Protein AF-A0A918TG78-F1 (afdb_monomer_lite)

Radius of gyration: 20.15 Å; chains: 1; bounding box: 35×28×58 Å

Structure (mmCIF, N/CA/C/O backbone):
data_AF-A0A918TG78-F1
#
_entry.id   AF-A0A918TG78-F1
#
loop_
_atom_site.group_PDB
_atom_site.id
_atom_site.type_symbol
_atom_site.label_atom_id
_atom_site.label_alt_id
_atom_site.label_comp_id
_atom_site.label_asym_id
_atom_site.label_entity_id
_atom_site.label_seq_id
_atom_site.pdbx_PDB_ins_code
_atom_site.Cartn_x
_atom_site.Cartn_y
_atom_site.Cartn_z
_atom_site.occupancy
_atom_site.B_iso_or_equiv
_atom_site.auth_seq_id
_atom_site.auth_comp_id
_atom_site.auth_asym_id
_atom_site.auth_atom_id
_atom_site.pdbx_PDB_model_num
ATOM 1 N N . MET A 1 1 ? 1.807 9.701 -38.993 1.00 42.66 1 MET A N 1
ATOM 2 C CA . MET A 1 1 ? 2.645 9.016 -37.991 1.00 42.66 1 MET A CA 1
ATOM 3 C C . MET A 1 1 ? 3.738 8.339 -38.783 1.00 42.66 1 MET A C 1
ATOM 5 O O . MET A 1 1 ? 3.465 7.315 -39.391 1.00 42.66 1 MET A O 1
ATOM 9 N N . ASP A 1 2 ? 4.890 8.995 -38.915 1.00 40.53 2 ASP A N 1
ATOM 10 C CA . ASP A 1 2 ? 6.003 8.460 -39.701 1.00 40.53 2 ASP A CA 1
ATOM 11 C C . ASP A 1 2 ? 6.717 7.370 -38.906 1.00 40.53 2 ASP A C 1
ATOM 13 O O . ASP A 1 2 ? 7.103 7.567 -37.753 1.00 40.53 2 ASP A O 1
ATOM 17 N N . SER A 1 3 ? 6.839 6.197 -39.518 1.00 55.62 3 SER A N 1
ATOM 18 C CA . SER A 1 3 ? 7.533 5.043 -38.963 1.00 55.62 3 SER A CA 1
ATOM 19 C C . SER A 1 3 ? 9.043 5.239 -39.102 1.00 55.62 3 SER A C 1
ATOM 21 O O . SER A 1 3 ? 9.630 4.846 -40.112 1.00 55.62 3 SER A O 1
ATOM 23 N N . ALA A 1 4 ? 9.676 5.840 -38.094 1.00 51.41 4 ALA A N 1
ATOM 24 C CA . ALA A 1 4 ? 11.118 5.714 -37.908 1.00 51.41 4 ALA A CA 1
ATOM 25 C C . ALA A 1 4 ? 11.444 4.226 -37.676 1.00 51.41 4 ALA A C 1
ATOM 27 O O . ALA A 1 4 ? 10.748 3.542 -36.924 1.00 51.41 4 ALA A O 1
ATOM 28 N N . GLY A 1 5 ? 12.428 3.696 -38.405 1.00 56.31 5 GLY A N 1
ATOM 29 C CA . GLY A 1 5 ? 12.678 2.260 -38.532 1.00 56.31 5 GLY A CA 1
ATOM 30 C C . GLY A 1 5 ? 12.754 1.525 -37.191 1.00 56.31 5 GLY A C 1
ATOM 31 O O . GLY A 1 5 ? 13.659 1.776 -36.414 1.00 56.31 5 GLY A O 1
ATOM 32 N N . ALA A 1 6 ? 11.799 0.618 -36.954 1.00 73.25 6 ALA A N 1
ATOM 33 C CA . ALA A 1 6 ? 11.772 -0.442 -35.934 1.00 73.25 6 ALA A CA 1
ATOM 34 C C . ALA A 1 6 ? 12.441 -0.152 -34.563 1.00 73.25 6 ALA A C 1
ATOM 36 O O . ALA A 1 6 ? 13.021 -1.060 -33.970 1.00 73.25 6 ALA A O 1
ATOM 37 N N . GLY A 1 7 ? 12.363 1.080 -34.051 1.00 82.69 7 GLY A N 1
ATOM 38 C CA . GLY A 1 7 ? 12.999 1.507 -32.801 1.00 82.69 7 GLY A CA 1
ATOM 39 C C . GLY A 1 7 ? 12.110 2.433 -31.968 1.00 82.69 7 GLY A C 1
ATOM 40 O O . GLY A 1 7 ? 11.016 2.816 -32.381 1.00 82.69 7 GLY A O 1
ATOM 41 N N . PHE A 1 8 ? 12.575 2.780 -30.772 1.00 90.06 8 PHE A N 1
ATOM 42 C CA . PHE A 1 8 ? 11.913 3.664 -29.815 1.00 90.06 8 PHE A CA 1
ATOM 43 C C . PHE A 1 8 ? 12.701 4.965 -29.668 1.00 90.06 8 PHE A C 1
ATOM 45 O O . PHE A 1 8 ? 13.927 4.938 -29.597 1.00 90.06 8 PHE A O 1
ATOM 52 N N . VAL A 1 9 ? 11.992 6.087 -29.539 1.00 93.62 9 VAL A N 1
ATOM 53 C CA . VAL A 1 9 ? 12.564 7.360 -29.084 1.00 93.62 9 VAL A CA 1
ATOM 54 C C . VAL A 1 9 ? 12.112 7.584 -27.644 1.00 93.62 9 VAL A C 1
ATOM 56 O O . VAL A 1 9 ? 10.910 7.643 -27.374 1.00 93.62 9 VAL A O 1
ATOM 59 N N . LEU A 1 10 ? 13.056 7.677 -26.710 1.00 92.69 10 LEU A N 1
ATOM 60 C CA . LEU A 1 10 ? 12.793 8.024 -25.317 1.00 92.69 10 LEU A CA 1
ATOM 61 C C . LEU A 1 10 ? 12.994 9.519 -25.140 1.00 92.69 10 LEU A C 1
ATOM 63 O O . LEU A 1 10 ? 14.046 10.034 -25.500 1.00 92.69 10 LEU A O 1
ATOM 67 N N . ARG A 1 11 ? 12.020 10.188 -24.527 1.00 94.56 11 ARG A N 1
ATOM 68 C CA . ARG A 1 11 ? 12.140 11.588 -24.128 1.00 94.56 11 ARG A CA 1
ATOM 69 C C . ARG A 1 11 ? 12.137 11.686 -22.612 1.00 94.56 11 ARG A C 1
ATOM 71 O O . ARG A 1 11 ? 11.175 11.251 -21.976 1.00 94.56 11 ARG A 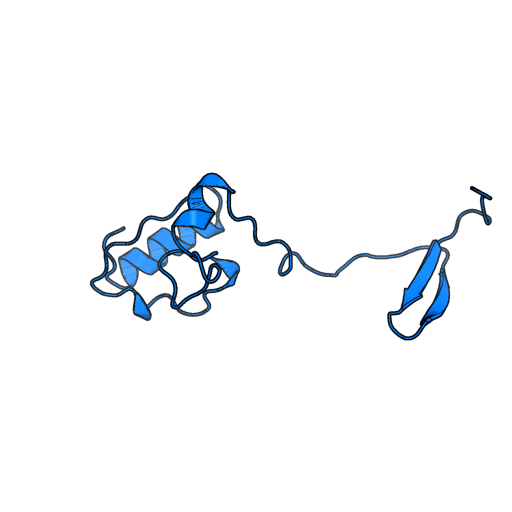O 1
ATOM 78 N N . LEU A 1 12 ? 13.204 12.244 -22.053 1.00 92.88 12 LEU 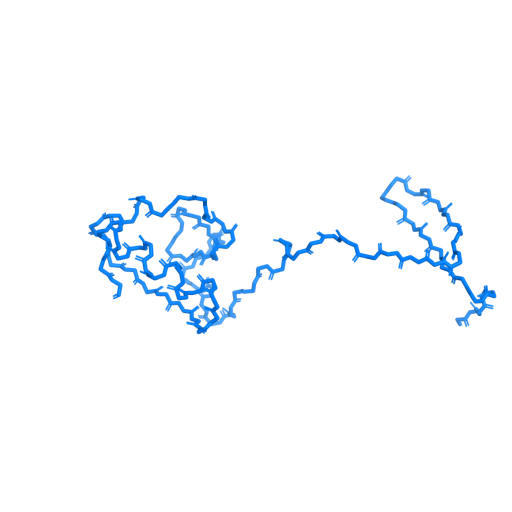A N 1
ATOM 79 C CA . LEU A 1 12 ? 13.310 12.499 -20.620 1.00 92.88 12 LEU A CA 1
ATOM 80 C C . LEU A 1 12 ? 12.623 13.817 -20.255 1.00 92.88 12 LEU A C 1
ATOM 82 O O . LEU A 1 12 ? 12.399 14.680 -21.104 1.00 92.88 12 LEU A O 1
ATOM 86 N N . GLU A 1 13 ? 12.297 13.987 -18.973 1.00 93.00 13 GLU A N 1
ATOM 87 C CA . GLU A 1 13 ? 11.691 15.222 -18.455 1.00 93.00 13 GLU A CA 1
ATOM 88 C C . GLU A 1 13 ? 12.560 16.461 -18.742 1.00 93.00 13 GLU A C 1
ATOM 90 O O . GLU A 1 13 ? 12.026 17.526 -19.038 1.00 93.00 13 GLU A O 1
ATOM 95 N N . GLY A 1 14 ? 13.889 16.300 -18.751 1.00 93.25 14 GLY A N 1
ATOM 96 C CA . GLY A 1 14 ? 14.854 17.349 -19.100 1.00 93.25 14 GLY A CA 1
ATOM 97 C C . GLY A 1 14 ? 14.855 17.769 -20.577 1.00 93.25 14 GLY A C 1
ATOM 98 O O . GLY A 1 14 ? 15.575 18.695 -20.942 1.00 93.25 14 GLY A O 1
ATOM 99 N N . GLY A 1 15 ? 14.054 17.118 -21.427 1.00 93.06 15 GLY A N 1
ATOM 100 C CA . GLY A 1 15 ? 13.963 17.396 -22.862 1.00 93.06 15 GLY A CA 1
ATOM 101 C C . GLY A 1 15 ? 14.976 16.637 -23.724 1.00 93.06 15 GLY A C 1
ATOM 102 O O . GLY A 1 15 ? 14.949 16.784 -24.942 1.00 93.06 15 GLY A O 1
ATOM 103 N N . GLU A 1 16 ? 15.844 15.821 -23.123 1.00 95.56 16 GLU A N 1
ATOM 104 C CA . GLU A 1 16 ? 16.785 14.958 -23.843 1.00 95.56 16 GLU A CA 1
ATOM 105 C C . GLU A 1 16 ? 16.045 13.835 -24.581 1.00 95.56 16 GLU A C 1
ATOM 107 O O 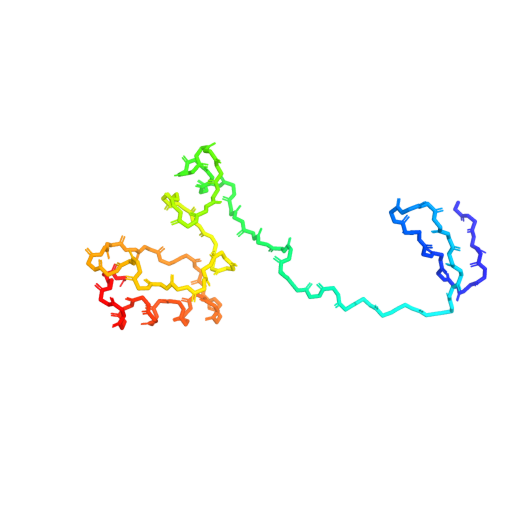. GLU A 1 16 ? 15.103 13.242 -24.042 1.00 95.56 16 GLU A O 1
ATOM 112 N N . GLU A 1 17 ? 16.506 13.516 -25.792 1.00 95.62 17 GLU A N 1
ATOM 113 C CA . GLU A 1 17 ? 15.962 12.440 -26.619 1.00 95.62 17 GLU A CA 1
ATOM 114 C C . GLU A 1 17 ? 17.030 11.385 -26.928 1.00 95.62 17 GLU A C 1
ATOM 116 O O . GLU A 1 17 ? 18.173 11.711 -27.252 1.00 95.62 17 GLU A O 1
ATOM 121 N N . PHE A 1 18 ? 16.645 10.111 -26.831 1.00 92.00 18 PHE A N 1
ATOM 122 C CA . PHE A 1 18 ? 17.506 8.960 -27.104 1.00 92.00 18 PHE A CA 1
ATOM 123 C C . PHE A 1 18 ? 16.802 7.987 -28.044 1.00 92.00 18 PHE A C 1
ATOM 125 O O . PHE A 1 18 ? 15.642 7.646 -27.822 1.00 92.00 18 PHE A O 1
ATOM 132 N N . GLU A 1 19 ? 17.516 7.475 -29.043 1.00 93.94 19 GLU A N 1
ATOM 133 C CA . GLU A 1 19 ? 17.044 6.363 -29.869 1.00 93.94 19 GLU A CA 1
ATOM 134 C C . GLU A 1 19 ? 17.495 5.023 -29.277 1.00 93.94 19 GLU A C 1
ATOM 136 O O . GLU A 1 19 ? 18.645 4.863 -28.861 1.00 93.94 19 GLU A O 1
ATOM 141 N N . ALA A 1 20 ? 16.599 4.037 -29.250 1.00 91.69 20 ALA A N 1
ATOM 142 C CA . ALA A 1 20 ? 16.887 2.693 -28.763 1.00 91.69 20 ALA A CA 1
ATOM 143 C C . ALA A 1 20 ? 16.174 1.628 -29.601 1.00 91.69 20 ALA A C 1
ATOM 145 O O . ALA A 1 20 ? 14.998 1.757 -29.924 1.00 91.69 20 ALA A O 1
ATOM 146 N N . ALA A 1 21 ? 16.847 0.513 -29.891 1.00 92.44 21 ALA A N 1
ATOM 147 C CA . ALA A 1 21 ? 16.218 -0.624 -30.572 1.00 92.44 21 ALA A CA 1
ATOM 148 C C . ALA A 1 21 ? 15.232 -1.397 -29.668 1.00 92.44 21 ALA A C 1
ATOM 150 O O . ALA A 1 21 ? 14.351 -2.095 -30.160 1.00 92.44 21 ALA A O 1
ATOM 151 N N . ALA A 1 22 ? 15.373 -1.284 -28.342 1.00 90.75 22 ALA A N 1
ATOM 152 C CA . ALA A 1 22 ? 14.506 -1.931 -27.361 1.00 90.75 22 ALA A CA 1
ATOM 153 C C . ALA A 1 22 ? 14.409 -1.105 -26.069 1.00 90.75 22 ALA A C 1
ATOM 155 O O . ALA A 1 22 ? 15.362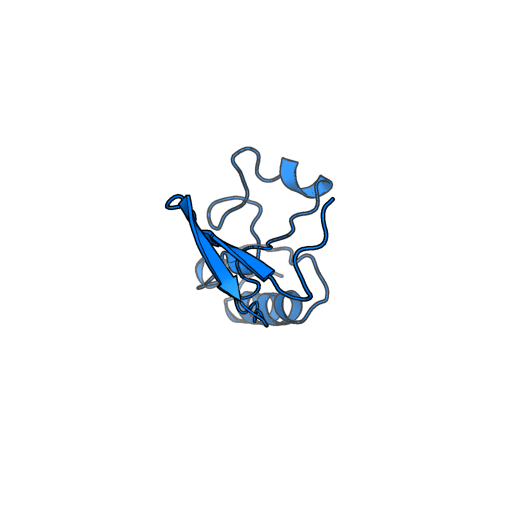 -0.425 -25.691 1.00 90.75 22 ALA A O 1
ATOM 156 N N . VAL A 1 23 ? 13.272 -1.209 -25.372 1.00 91.94 23 VAL A N 1
ATOM 157 C CA . VAL A 1 23 ? 13.006 -0.533 -24.092 1.00 91.94 23 VAL A CA 1
ATOM 158 C C . VAL A 1 23 ? 12.464 -1.539 -23.079 1.00 91.94 23 VAL A C 1
ATOM 160 O O . VAL A 1 23 ? 11.524 -2.275 -23.373 1.00 91.94 23 VAL A O 1
ATOM 163 N N . VAL A 1 24 ? 13.030 -1.544 -21.869 1.00 93.19 24 VAL A N 1
ATOM 164 C CA . VAL A 1 24 ? 12.506 -2.302 -20.724 1.00 93.19 24 VAL A CA 1
ATOM 165 C C . VAL A 1 24 ? 11.813 -1.336 -19.770 1.00 93.19 24 VAL A C 1
ATOM 167 O O . VAL A 1 24 ? 12.447 -0.443 -19.211 1.00 93.19 24 VAL A O 1
ATOM 170 N N . VAL A 1 25 ? 10.511 -1.525 -19.559 1.00 88.50 25 VAL A N 1
ATOM 171 C CA . VAL A 1 25 ? 9.725 -0.721 -18.615 1.00 88.50 25 VAL A CA 1
ATOM 172 C C . VAL A 1 25 ? 9.695 -1.431 -17.264 1.00 88.50 25 VAL A C 1
ATOM 174 O O . VAL A 1 25 ? 8.942 -2.380 -17.064 1.00 88.50 25 VAL A O 1
ATOM 177 N N . ALA A 1 26 ? 10.536 -0.970 -16.337 1.00 90.31 26 ALA A N 1
ATOM 178 C CA . ALA A 1 26 ? 10.687 -1.531 -14.990 1.00 90.31 26 ALA A CA 1
ATOM 179 C C . ALA A 1 26 ? 10.334 -0.511 -13.887 1.00 90.31 26 ALA A C 1
ATOM 181 O O . ALA A 1 26 ? 10.966 -0.467 -12.837 1.00 90.31 26 ALA A O 1
ATOM 182 N N . THR A 1 27 ? 9.321 0.329 -14.117 1.00 85.50 27 THR A N 1
ATOM 183 C CA . THR A 1 27 ? 8.936 1.439 -13.219 1.00 85.50 27 THR A CA 1
ATOM 184 C C . THR A 1 27 ? 8.257 0.998 -11.916 1.00 85.50 27 THR A C 1
ATOM 186 O O . THR A 1 27 ? 7.960 1.829 -11.061 1.00 85.50 27 THR A O 1
ATOM 189 N N . GLY A 1 28 ? 7.981 -0.299 -11.755 1.00 79.69 28 GLY A N 1
ATOM 190 C CA . GLY A 1 28 ? 7.189 -0.830 -10.646 1.00 79.69 28 GLY A CA 1
ATOM 191 C C . GLY A 1 28 ? 5.701 -0.454 -10.729 1.00 79.69 28 GLY A C 1
ATOM 192 O O . GLY A 1 28 ? 5.257 0.226 -11.652 1.00 79.69 28 GLY A O 1
ATOM 193 N N . LEU A 1 29 ? 4.918 -0.921 -9.749 1.00 69.44 29 LEU A N 1
ATOM 194 C CA . LEU A 1 29 ? 3.458 -0.713 -9.667 1.00 69.44 29 LEU A CA 1
ATOM 195 C C . LEU A 1 29 ? 3.050 0.401 -8.683 1.00 69.44 29 LEU A C 1
ATOM 197 O O . LEU A 1 29 ? 1.865 0.701 -8.537 1.00 69.44 29 LEU A O 1
ATOM 201 N N . GLY A 1 30 ? 4.015 1.012 -7.987 1.00 62.78 30 GLY A N 1
ATOM 202 C CA . GLY A 1 30 ? 3.761 1.908 -6.850 1.00 62.78 30 GLY A CA 1
ATOM 203 C C . GLY A 1 30 ? 2.952 3.166 -7.188 1.00 62.78 30 GLY A C 1
ATOM 204 O O . GLY A 1 30 ? 2.257 3.696 -6.327 1.00 62.78 30 GLY A O 1
ATOM 205 N N . ALA A 1 31 ? 2.980 3.611 -8.447 1.00 63.84 31 ALA A N 1
ATOM 206 C CA . ALA A 1 31 ? 2.275 4.809 -8.903 1.00 63.84 31 ALA A CA 1
ATOM 207 C C . ALA A 1 31 ? 0.802 4.566 -9.301 1.00 63.84 31 ALA A C 1
ATOM 209 O O . ALA A 1 31 ? 0.152 5.479 -9.810 1.00 63.84 31 ALA A O 1
ATOM 210 N N . HIS A 1 32 ? 0.258 3.355 -9.122 1.00 69.75 32 HIS A N 1
ATOM 211 C CA . HIS A 1 32 ? -1.064 2.979 -9.650 1.00 69.75 32 HIS A CA 1
ATOM 212 C C . HIS A 1 32 ? -2.077 2.601 -8.562 1.00 69.75 32 HIS A C 1
ATOM 214 O O . HIS A 1 32 ? -2.849 1.655 -8.713 1.00 69.75 32 HIS A O 1
ATOM 220 N N . ALA A 1 33 ? -2.112 3.361 -7.462 1.00 86.12 33 ALA A N 1
ATOM 221 C CA . ALA A 1 33 ? -3.182 3.233 -6.477 1.00 86.12 33 ALA A CA 1
ATOM 222 C C . ALA A 1 33 ? -4.540 3.556 -7.124 1.00 86.12 33 ALA A C 1
ATOM 224 O O . ALA A 1 33 ? -4.771 4.668 -7.607 1.00 86.12 33 ALA A O 1
ATOM 225 N N . TYR A 1 34 ? -5.455 2.588 -7.107 1.00 90.44 34 TYR A N 1
ATOM 226 C CA . TYR A 1 34 ? -6.809 2.770 -7.613 1.00 90.44 34 TYR A CA 1
ATOM 227 C C . TYR A 1 34 ? -7.796 2.874 -6.453 1.00 90.44 34 TYR A C 1
ATOM 229 O O . TYR A 1 34 ? -7.980 1.940 -5.678 1.00 90.44 34 TYR A O 1
ATOM 237 N N . ILE A 1 35 ? -8.472 4.019 -6.367 1.00 92.06 35 ILE A N 1
ATOM 238 C CA . ILE A 1 35 ? -9.585 4.239 -5.444 1.00 92.06 35 ILE A CA 1
ATOM 239 C C . ILE A 1 35 ? -10.867 4.427 -6.267 1.00 92.06 35 ILE A C 1
ATOM 241 O O . ILE A 1 35 ? -10.964 5.422 -7.005 1.00 92.06 35 ILE A O 1
ATOM 245 N N . PRO A 1 36 ? -11.863 3.523 -6.136 1.00 92.38 36 PRO A N 1
ATOM 246 C CA . PRO A 1 36 ? -13.147 3.645 -6.815 1.00 92.38 36 PRO A CA 1
ATOM 247 C C . PRO A 1 36 ? -13.793 5.010 -6.568 1.00 92.38 36 PRO A C 1
ATOM 249 O O . PRO A 1 36 ? -13.867 5.473 -5.428 1.00 92.38 36 PRO A O 1
ATOM 252 N N . GLN A 1 37 ? -14.326 5.639 -7.621 1.00 93.06 37 GLN A N 1
ATOM 253 C CA . GLN A 1 37 ? -14.923 6.980 -7.533 1.00 93.06 37 GLN A CA 1
ATOM 254 C C . GLN A 1 37 ? -15.989 7.078 -6.434 1.00 93.06 37 GLN A C 1
ATOM 256 O O . GLN A 1 37 ? -16.032 8.072 -5.711 1.00 93.06 37 GLN A O 1
ATOM 261 N N . ARG A 1 38 ? -16.795 6.021 -6.256 1.00 94.12 38 ARG A N 1
ATOM 262 C CA . ARG A 1 38 ? -17.836 5.963 -5.220 1.00 94.12 38 ARG A CA 1
ATOM 263 C C . ARG A 1 38 ? -17.303 6.101 -3.798 1.00 94.12 38 ARG A C 1
ATOM 265 O O . ARG A 1 38 ? -18.063 6.543 -2.954 1.00 94.12 38 ARG A O 1
ATOM 272 N N . LEU A 1 39 ? -16.038 5.784 -3.525 1.00 94.44 39 LEU A N 1
ATOM 273 C CA . LEU A 1 39 ? -15.454 5.910 -2.187 1.00 94.44 39 LEU A CA 1
ATOM 274 C C . LEU A 1 39 ? -14.813 7.280 -1.940 1.00 94.44 39 LEU A C 1
ATOM 276 O O . LEU A 1 39 ? -14.647 7.664 -0.790 1.00 94.44 39 LEU A O 1
ATOM 280 N N . ARG A 1 40 ? -14.499 8.059 -2.984 1.00 92.31 40 ARG A N 1
ATOM 281 C CA . ARG A 1 40 ? -13.742 9.322 -2.854 1.00 92.31 40 ARG A CA 1
ATOM 282 C C . ARG A 1 40 ? -14.406 10.356 -1.940 1.00 92.31 40 ARG A C 1
ATOM 284 O O . ARG A 1 40 ? -13.705 11.145 -1.321 1.00 92.31 40 ARG A O 1
ATOM 291 N N . HIS A 1 41 ? -15.733 10.323 -1.806 1.00 94.44 41 HIS A N 1
ATOM 292 C CA . HIS A 1 41 ? -16.471 11.208 -0.897 1.00 94.44 41 HIS A CA 1
ATOM 293 C C . HIS A 1 41 ? -16.097 11.018 0.586 1.00 94.44 41 HIS A C 1
ATOM 295 O O . HIS A 1 41 ? -16.303 11.930 1.380 1.00 94.44 41 HIS A O 1
ATOM 301 N N . LEU A 1 42 ? -15.519 9.869 0.956 1.00 95.06 42 LEU A N 1
ATOM 302 C CA . LEU A 1 42 ? -15.041 9.582 2.313 1.00 95.06 42 LEU A CA 1
ATOM 303 C C . LEU A 1 42 ? -13.745 10.333 2.664 1.00 95.06 42 LEU A C 1
ATOM 305 O O . LEU A 1 42 ? -13.385 10.422 3.836 1.00 95.06 42 LEU A O 1
ATOM 309 N N . ALA A 1 43 ? -13.035 10.867 1.667 1.00 93.88 43 ALA A N 1
ATOM 310 C CA . ALA A 1 43 ? -11.813 11.642 1.851 1.00 93.88 43 ALA A CA 1
ATOM 311 C C . ALA A 1 43 ? -11.807 12.867 0.916 1.00 93.88 43 ALA A C 1
ATOM 313 O O . ALA A 1 43 ? -11.125 12.863 -0.112 1.00 93.88 43 ALA A O 1
ATOM 314 N N . PRO A 1 44 ? -12.562 13.931 1.259 1.00 89.19 44 PRO A N 1
ATOM 315 C CA . PRO A 1 44 ? -12.727 15.112 0.406 1.00 89.19 44 PRO A CA 1
ATOM 316 C C . PRO A 1 44 ? -11.422 15.886 0.177 1.00 89.19 44 PRO A C 1
ATOM 318 O O . PRO A 1 44 ? -11.269 16.541 -0.849 1.00 89.19 44 PRO A O 1
ATOM 321 N N . THR A 1 45 ? -10.463 15.777 1.099 1.00 92.44 45 THR A N 1
ATOM 322 C CA . THR A 1 45 ? -9.114 16.357 0.983 1.00 92.44 45 THR A CA 1
ATOM 323 C C . THR A 1 45 ? -8.100 15.399 0.344 1.00 92.44 45 THR A C 1
ATOM 325 O O . THR A 1 45 ? -6.910 15.697 0.324 1.00 92.44 45 THR A O 1
ATOM 328 N N . GLY A 1 46 ? -8.554 14.247 -0.162 1.00 91.06 46 GLY A N 1
ATOM 329 C CA . GLY A 1 46 ? -7.724 13.194 -0.747 1.00 91.06 46 GLY A CA 1
ATOM 330 C C . GLY A 1 46 ? -7.466 12.010 0.200 1.00 91.06 46 GLY A C 1
ATOM 331 O O . GLY A 1 46 ? -7.444 12.187 1.420 1.00 91.06 46 GLY A O 1
ATOM 332 N N . PRO A 1 47 ? -7.290 10.786 -0.343 1.00 93.00 47 PRO A N 1
ATOM 333 C CA . PRO A 1 47 ? -7.022 9.594 0.453 1.00 93.00 47 PRO A CA 1
ATOM 334 C C . PRO A 1 47 ? -5.613 9.630 1.049 1.00 93.00 47 PRO A C 1
ATOM 336 O O . PRO A 1 47 ? -4.653 10.050 0.400 1.00 93.00 47 PRO A O 1
ATOM 339 N N . GLY A 1 48 ? -5.464 9.118 2.264 1.00 91.88 48 GLY A N 1
ATOM 340 C CA . GLY A 1 48 ? -4.166 9.054 2.921 1.00 91.88 48 GLY A CA 1
ATOM 341 C C . GLY A 1 48 ? -4.232 8.439 4.311 1.00 91.88 48 GLY A C 1
ATOM 342 O O . GLY A 1 48 ? -5.322 8.247 4.845 1.00 91.88 48 GLY A O 1
ATOM 343 N N . PRO A 1 49 ? -3.079 8.165 4.943 1.00 89.06 49 PRO A N 1
ATOM 344 C CA . PRO A 1 49 ? -3.036 7.442 6.216 1.00 89.06 49 PRO A CA 1
ATOM 345 C C . PRO A 1 49 ? -3.786 8.142 7.357 1.00 89.06 49 PRO A C 1
ATOM 347 O O . PRO A 1 49 ? -4.275 7.494 8.277 1.00 89.06 49 PRO A O 1
ATOM 350 N N . GLN A 1 50 ? -3.876 9.474 7.299 1.00 90.19 50 GLN A N 1
ATOM 351 C CA . GLN A 1 50 ? -4.601 10.299 8.271 1.00 90.19 50 GLN A CA 1
ATOM 352 C C . GLN A 1 50 ? -6.068 10.551 7.886 1.00 90.19 50 GLN A C 1
ATOM 354 O O . GLN A 1 50 ? -6.812 11.125 8.678 1.00 90.19 50 GLN A O 1
ATOM 359 N N . ALA A 1 51 ? -6.486 10.148 6.685 1.00 92.94 51 ALA A N 1
ATOM 360 C CA . ALA A 1 51 ? -7.852 10.303 6.208 1.00 92.94 51 ALA A CA 1
ATOM 361 C C . ALA A 1 51 ? -8.697 9.057 6.544 1.00 92.94 51 ALA A C 1
ATOM 363 O O . ALA A 1 51 ? -8.150 7.974 6.764 1.00 92.94 51 ALA A O 1
ATOM 364 N N . PRO A 1 52 ? -10.038 9.166 6.527 1.00 94.38 52 PRO A N 1
ATOM 365 C CA . PRO A 1 52 ? -10.928 8.014 6.699 1.00 94.38 52 PRO A CA 1
ATOM 366 C C . PRO A 1 52 ? -10.822 6.963 5.581 1.00 94.38 52 PRO A C 1
ATOM 368 O O . PRO A 1 52 ? -11.303 5.847 5.743 1.00 94.38 52 PRO A O 1
ATOM 371 N N . LEU A 1 53 ? -10.205 7.313 4.447 1.00 96.12 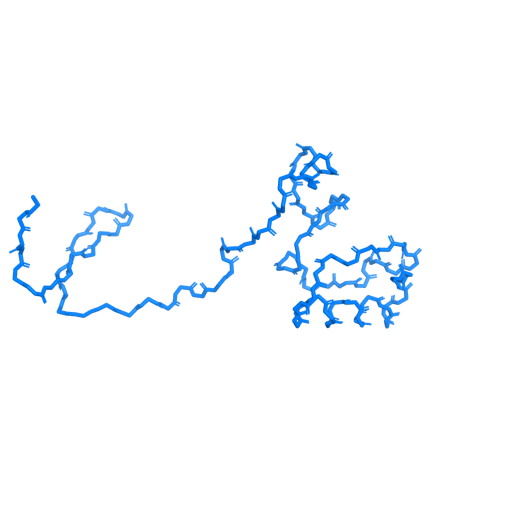53 LEU A N 1
ATOM 372 C CA . LEU A 1 53 ? -9.976 6.437 3.302 1.00 96.12 53 LEU A CA 1
ATOM 373 C C . LEU A 1 53 ? -8.501 6.483 2.903 1.00 96.12 53 LEU A C 1
ATOM 375 O O . LEU A 1 53 ? -7.924 7.559 2.750 1.00 96.12 53 LEU A O 1
ATOM 379 N N . SER A 1 54 ? -7.915 5.315 2.675 1.00 94.56 54 SER A N 1
ATOM 380 C CA . SER A 1 54 ? -6.534 5.156 2.219 1.00 94.56 54 SER A CA 1
ATOM 381 C C . SER A 1 54 ? -6.395 3.910 1.346 1.00 94.56 54 SER A C 1
ATOM 383 O O . SER A 1 54 ? -7.265 3.040 1.344 1.00 94.56 54 SER A O 1
ATOM 385 N N . HIS A 1 55 ? -5.312 3.846 0.581 1.00 94.25 55 HIS A N 1
ATOM 386 C CA . HIS A 1 55 ? -4.905 2.670 -0.181 1.00 94.25 55 HIS A CA 1
ATOM 387 C C . HIS A 1 55 ? -3.825 1.901 0.590 1.00 94.25 55 HIS A C 1
ATOM 389 O O . HIS A 1 55 ? -3.016 2.514 1.283 1.00 94.25 55 HIS A O 1
ATOM 395 N N . THR A 1 56 ? -3.755 0.577 0.432 1.00 92.19 56 THR A N 1
ATOM 396 C CA . THR A 1 56 ? -2.750 -0.269 1.108 1.00 92.19 56 THR A CA 1
ATOM 397 C C . THR A 1 56 ? -1.313 0.177 0.824 1.00 92.19 56 THR A C 1
ATOM 399 O O . THR A 1 56 ? -0.493 0.195 1.730 1.00 92.19 56 THR A O 1
ATOM 402 N N . SER A 1 57 ? -1.027 0.669 -0.388 1.00 90.69 57 SER A N 1
ATOM 403 C CA . SER A 1 57 ? 0.290 1.225 -0.759 1.00 90.69 57 SER A CA 1
ATOM 404 C C . SER A 1 57 ? 0.704 2.486 0.013 1.00 90.69 57 SER A C 1
ATOM 406 O O . SER A 1 57 ? 1.838 2.932 -0.126 1.00 90.69 57 SER A O 1
ATOM 408 N N . GLN A 1 58 ? -0.203 3.102 0.775 1.00 91.62 58 GLN A N 1
ATOM 409 C CA . GLN A 1 58 ? 0.089 4.264 1.619 1.00 91.62 58 GLN A CA 1
ATOM 410 C C . GLN A 1 58 ? 0.495 3.858 3.043 1.00 91.62 58 GLN A C 1
ATOM 412 O O . GLN A 1 58 ? 0.833 4.731 3.844 1.00 91.62 58 GLN A O 1
ATOM 417 N N . HIS A 1 59 ? 0.459 2.561 3.366 1.00 91.44 59 HIS A N 1
ATOM 418 C CA . HIS A 1 59 ? 0.739 2.045 4.701 1.00 91.44 59 HIS A CA 1
ATOM 419 C C . HIS A 1 59 ? 2.029 1.242 4.718 1.00 91.44 59 HIS A C 1
ATOM 421 O O . HIS A 1 59 ? 2.166 0.240 4.026 1.00 91.44 59 HIS A O 1
ATOM 427 N N . MET A 1 60 ? 2.955 1.684 5.561 1.00 90.56 60 MET A N 1
ATOM 428 C CA . MET A 1 60 ? 4.130 0.909 5.974 1.00 90.56 60 MET A CA 1
ATOM 429 C C . MET A 1 60 ? 3.936 0.305 7.371 1.00 90.56 60 MET A C 1
ATOM 431 O O . MET A 1 60 ? 4.649 -0.613 7.754 1.00 90.56 60 MET A O 1
ATOM 435 N N . ASP A 1 61 ? 2.981 0.843 8.135 1.00 92.88 61 ASP A N 1
ATOM 436 C CA . ASP A 1 61 ? 2.678 0.450 9.503 1.00 92.88 61 ASP A CA 1
ATOM 437 C C . ASP A 1 61 ? 1.167 0.561 9.748 1.00 92.88 61 ASP A C 1
ATOM 439 O O . ASP A 1 61 ? 0.566 1.630 9.585 1.00 92.88 61 ASP A O 1
ATOM 443 N N . LEU A 1 62 ? 0.559 -0.561 10.131 1.00 96.19 62 LEU A N 1
ATOM 444 C CA . LEU A 1 62 ? -0.865 -0.674 10.440 1.00 96.19 62 LEU A CA 1
ATOM 445 C C . LEU A 1 62 ? -1.153 -0.583 11.948 1.00 96.19 62 LEU A C 1
ATOM 447 O O . LEU A 1 62 ? -2.320 -0.471 12.325 1.00 96.19 62 LEU A O 1
ATOM 451 N N . SER A 1 63 ? -0.131 -0.548 12.813 1.00 94.88 63 SER A N 1
ATOM 452 C CA . SER A 1 63 ? -0.282 -0.508 14.280 1.00 94.88 63 SER A CA 1
ATOM 453 C C . SER A 1 63 ? -1.111 0.686 14.767 1.00 94.88 63 SER A C 1
ATOM 455 O O . SER A 1 63 ? -1.847 0.604 15.749 1.00 94.88 63 SER A O 1
ATOM 457 N N . ARG A 1 64 ? -1.088 1.789 14.012 1.00 94.12 64 ARG A N 1
ATOM 458 C CA . ARG A 1 64 ? -1.908 2.990 14.232 1.00 94.12 64 ARG A CA 1
ATOM 459 C C . ARG A 1 64 ? -3.425 2.742 14.236 1.00 94.12 64 ARG A C 1
ATOM 461 O O . ARG A 1 64 ? -4.184 3.649 14.593 1.00 94.12 64 ARG A O 1
ATOM 468 N N . TYR A 1 65 ? -3.871 1.578 13.766 1.00 96.69 65 TYR A N 1
ATOM 469 C CA . TYR A 1 65 ? -5.274 1.177 13.729 1.00 96.69 65 TYR A CA 1
ATOM 470 C C . TYR A 1 65 ? -5.699 0.312 14.923 1.00 96.69 65 TYR A C 1
ATOM 472 O O . TYR A 1 65 ? -6.874 -0.037 15.004 1.00 96.69 65 TYR A O 1
ATOM 480 N N . ALA A 1 66 ? -4.804 0.027 15.874 1.00 97.69 66 ALA A N 1
ATOM 481 C CA . ALA A 1 66 ? -5.139 -0.693 17.099 1.00 97.69 66 ALA A CA 1
ATOM 482 C C . ALA A 1 66 ? -6.356 -0.072 17.814 1.00 97.69 66 ALA A C 1
ATOM 484 O O . ALA A 1 66 ? -6.445 1.148 17.991 1.00 97.69 66 ALA A O 1
ATOM 485 N N . GLY A 1 67 ? -7.319 -0.915 18.195 1.00 97.94 67 GLY A N 1
ATOM 486 C CA . GLY A 1 67 ? -8.567 -0.505 18.841 1.00 97.94 67 GLY A CA 1
ATOM 487 C C . GLY A 1 67 ? -9.549 0.252 17.938 1.00 97.94 67 GLY A C 1
ATOM 488 O O . GLY A 1 67 ? -10.546 0.782 18.435 1.00 97.94 67 GLY A O 1
ATOM 489 N N . ARG A 1 68 ? -9.293 0.346 16.625 1.00 97.19 68 ARG A N 1
ATOM 490 C CA . ARG A 1 68 ? -10.201 0.973 15.652 1.00 97.19 68 ARG A CA 1
ATOM 491 C C . ARG A 1 68 ? -10.975 -0.076 14.867 1.00 97.19 68 ARG A C 1
ATOM 493 O O . ARG A 1 68 ? -10.484 -1.173 14.640 1.00 97.19 68 ARG A O 1
ATOM 500 N N . ARG A 1 69 ? -12.155 0.317 14.382 1.00 98.12 69 ARG A N 1
ATOM 501 C CA . ARG A 1 69 ? -12.915 -0.449 13.389 1.00 98.12 69 ARG A CA 1
ATOM 502 C C . ARG A 1 69 ? -12.467 -0.062 11.988 1.00 98.12 69 ARG A C 1
ATOM 504 O O . ARG A 1 69 ? -12.514 1.126 11.652 1.00 98.12 69 ARG A O 1
ATOM 511 N N . VAL A 1 70 ? -12.037 -1.031 11.190 1.00 97.69 70 VAL A N 1
ATOM 512 C CA . VAL A 1 70 ? -11.467 -0.808 9.858 1.00 97.69 70 VAL A CA 1
ATOM 513 C C . VAL A 1 70 ? -12.130 -1.740 8.858 1.00 97.69 70 VAL A C 1
ATOM 515 O O . VAL A 1 70 ? -12.158 -2.940 9.053 1.00 97.69 70 VAL A O 1
ATOM 518 N N . VAL A 1 71 ? -12.621 -1.197 7.744 1.00 97.69 71 VAL A N 1
ATOM 519 C CA . VAL A 1 71 ? -13.125 -2.012 6.632 1.00 97.69 71 VAL A CA 1
ATOM 520 C C . VAL A 1 71 ? -12.043 -2.121 5.567 1.00 97.69 71 VAL A C 1
ATOM 522 O O . VAL A 1 71 ? -11.595 -1.104 5.031 1.00 97.69 71 VAL A O 1
ATOM 525 N N . VAL A 1 72 ? -11.664 -3.349 5.217 1.00 97.25 72 VAL A N 1
ATOM 526 C CA . VAL A 1 72 ? -10.779 -3.622 4.079 1.00 97.25 72 VAL A CA 1
ATOM 527 C C . VAL A 1 72 ? -11.621 -3.906 2.837 1.00 97.25 72 VAL A C 1
ATOM 529 O O . VAL A 1 72 ? -12.476 -4.787 2.832 1.00 97.25 72 VAL A O 1
ATOM 532 N N . VAL A 1 73 ? -11.387 -3.150 1.762 1.00 96.38 73 VAL A N 1
ATOM 533 C CA . VAL A 1 73 ? -12.124 -3.287 0.497 1.00 96.38 73 VAL A CA 1
ATOM 534 C C . VAL A 1 73 ? -11.220 -3.901 -0.568 1.00 96.38 73 VAL A C 1
ATOM 536 O O . VAL A 1 73 ? -10.291 -3.256 -1.049 1.00 96.38 73 VAL A O 1
ATOM 539 N N . GLY A 1 74 ? -11.525 -5.133 -0.971 1.00 94.44 74 GLY A N 1
ATOM 540 C CA . GLY A 1 74 ? -10.797 -5.875 -2.004 1.00 94.44 74 GLY A CA 1
ATOM 541 C C . GLY A 1 74 ? -10.629 -7.350 -1.638 1.00 94.44 74 GLY A C 1
ATOM 542 O O . GLY A 1 74 ? -10.826 -7.728 -0.491 1.00 94.44 74 GLY A O 1
ATOM 543 N N . GLY A 1 75 ? -10.271 -8.183 -2.620 1.00 94.88 75 GLY A N 1
ATOM 544 C CA . GLY A 1 75 ? -10.039 -9.627 -2.427 1.00 94.88 75 GLY A CA 1
ATOM 545 C C . GLY A 1 75 ? -8.683 -10.120 -2.938 1.00 94.88 75 GLY A C 1
ATOM 546 O O . GLY A 1 75 ? -8.463 -11.321 -3.034 1.00 94.88 75 GLY A O 1
ATOM 547 N N . GLY A 1 76 ? -7.791 -9.203 -3.322 1.00 94.25 76 GLY A N 1
ATOM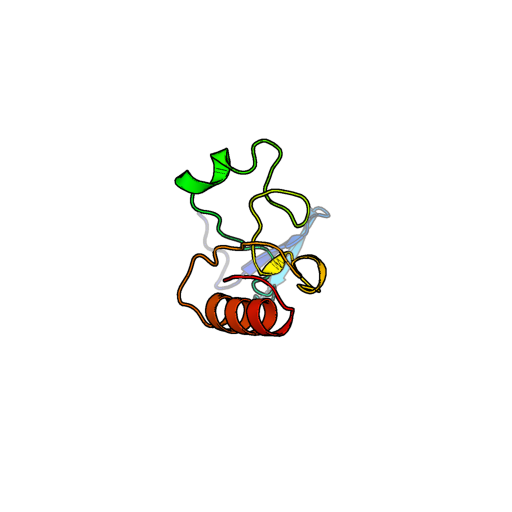 548 C CA . GLY A 1 76 ? -6.423 -9.541 -3.718 1.00 94.25 76 GLY A CA 1
ATOM 549 C C . GLY A 1 76 ? -5.513 -9.774 -2.510 1.00 94.25 76 GLY A C 1
ATOM 550 O O . GLY A 1 76 ? -5.886 -9.475 -1.376 1.00 94.25 76 GLY A O 1
ATOM 551 N N . GLN A 1 77 ? -4.290 -10.242 -2.764 1.00 95.12 77 GLN A N 1
ATOM 552 C CA . GLN A 1 77 ? -3.311 -10.557 -1.716 1.00 95.12 77 GLN A CA 1
ATOM 553 C C . GLN A 1 77 ? -3.064 -9.382 -0.759 1.00 95.12 77 GLN A C 1
ATOM 555 O O . GLN A 1 77 ? -3.136 -9.562 0.450 1.00 95.12 77 GLN A O 1
ATOM 560 N N . SER A 1 78 ? -2.892 -8.163 -1.281 1.00 93.88 78 SER A N 1
ATOM 561 C CA . SER A 1 78 ? -2.683 -6.976 -0.442 1.00 93.88 78 SER A CA 1
ATOM 562 C C . SER A 1 78 ? -3.849 -6.695 0.510 1.00 93.88 78 SER A C 1
ATOM 564 O O . SER A 1 78 ? -3.618 -6.207 1.612 1.00 93.88 78 SER A O 1
ATOM 566 N N . ALA A 1 79 ? -5.090 -7.007 0.121 1.00 95.88 79 ALA A N 1
ATOM 567 C CA . ALA A 1 79 ? -6.257 -6.852 0.985 1.00 95.88 79 ALA A CA 1
ATOM 568 C C . ALA A 1 79 ? -6.274 -7.920 2.088 1.00 95.88 79 ALA A C 1
ATOM 570 O O . ALA A 1 79 ? -6.443 -7.583 3.256 1.00 95.88 79 ALA A O 1
ATOM 571 N N . LEU A 1 80 ? -6.049 -9.187 1.727 1.00 97.50 80 LEU A N 1
ATOM 572 C CA . LEU A 1 80 ? -6.061 -10.305 2.674 1.00 97.50 80 LEU A CA 1
ATOM 573 C C . LEU A 1 80 ? -4.937 -10.193 3.712 1.00 97.50 80 LEU A C 1
ATOM 575 O O . LEU A 1 80 ? -5.192 -10.331 4.905 1.00 97.50 80 LEU A O 1
ATOM 579 N N . GLU A 1 81 ? -3.717 -9.875 3.275 1.00 97.25 81 GLU A N 1
ATOM 580 C CA . GLU A 1 81 ? -2.581 -9.648 4.174 1.00 97.25 81 GLU A CA 1
ATOM 581 C C . GLU A 1 81 ? -2.811 -8.429 5.071 1.00 97.25 81 GLU A C 1
ATOM 583 O O . GLU A 1 81 ? -2.592 -8.506 6.275 1.00 97.25 81 GLU A O 1
ATOM 588 N N . SER A 1 82 ? -3.319 -7.317 4.521 1.00 97.31 82 SER A N 1
ATOM 589 C CA . SER A 1 82 ? -3.619 -6.132 5.337 1.00 97.31 82 SER A CA 1
ATOM 590 C C . SER A 1 82 ? -4.691 -6.420 6.386 1.00 97.31 82 SER A C 1
ATOM 592 O O . SER A 1 82 ? -4.558 -5.956 7.511 1.00 97.31 82 SER A O 1
ATOM 594 N N . ALA A 1 83 ? -5.740 -7.178 6.044 1.00 98.00 83 ALA A N 1
ATOM 595 C CA . ALA A 1 83 ? -6.786 -7.560 6.991 1.00 98.00 83 ALA A CA 1
ATOM 596 C C . ALA A 1 83 ? -6.229 -8.425 8.131 1.00 98.00 83 ALA A C 1
ATOM 598 O O . ALA A 1 83 ? -6.527 -8.157 9.294 1.00 98.00 83 ALA A O 1
ATOM 599 N N . ALA A 1 84 ? -5.374 -9.401 7.809 1.00 98.19 84 ALA A N 1
ATOM 600 C CA . ALA A 1 84 ? -4.697 -10.224 8.808 1.00 98.19 84 ALA A CA 1
ATOM 601 C C . ALA A 1 84 ? -3.808 -9.376 9.732 1.00 98.19 84 ALA A C 1
ATOM 603 O O . ALA A 1 84 ? -3.971 -9.423 10.948 1.00 98.19 84 ALA A O 1
ATOM 604 N N . LEU A 1 85 ? -2.946 -8.523 9.167 1.00 98.00 85 LEU A N 1
ATOM 605 C CA . LEU A 1 85 ? -2.052 -7.651 9.937 1.00 98.00 85 LEU A CA 1
ATOM 606 C C . LEU A 1 85 ? -2.811 -6.625 10.791 1.00 98.00 85 LEU A C 1
ATOM 608 O O . LEU A 1 85 ? -2.393 -6.312 11.904 1.00 98.00 85 LEU A O 1
ATOM 612 N N . LEU A 1 86 ? -3.929 -6.092 10.292 1.00 98.19 86 LEU A N 1
ATOM 613 C CA . LEU A 1 86 ? -4.807 -5.209 11.062 1.00 98.19 86 LEU A CA 1
ATOM 614 C C . LEU A 1 86 ? -5.422 -5.947 12.256 1.00 98.19 86 LEU A C 1
ATOM 616 O O . LEU A 1 86 ? -5.402 -5.416 13.367 1.00 98.19 86 LEU A O 1
ATOM 620 N N . HIS A 1 87 ? -5.934 -7.160 12.039 1.00 98.44 87 HIS A N 1
ATOM 621 C CA . HIS A 1 87 ? -6.505 -7.991 13.097 1.00 98.44 87 HIS A CA 1
ATOM 622 C C . HIS A 1 87 ? -5.458 -8.359 14.160 1.00 98.44 87 HIS A C 1
ATOM 624 O O . HIS A 1 87 ? -5.691 -8.164 15.353 1.00 98.44 87 HIS A O 1
ATOM 630 N N . GLU A 1 88 ? -4.272 -8.808 13.740 1.00 98.25 88 GLU A N 1
ATOM 631 C CA . GLU A 1 88 ? -3.133 -9.093 14.626 1.00 98.25 88 GLU A CA 1
ATOM 632 C C . GLU A 1 88 ? -2.676 -7.846 15.400 1.00 98.25 88 GLU A C 1
ATOM 634 O O . GLU A 1 88 ? -2.315 -7.930 16.573 1.00 98.25 88 GLU A O 1
ATOM 639 N N . GLY A 1 89 ? -2.754 -6.671 14.767 1.00 97.69 89 GLY A N 1
ATOM 640 C CA . GLY A 1 89 ? -2.499 -5.365 15.376 1.00 97.69 89 GLY A CA 1
ATOM 641 C C . GLY A 1 89 ? -3.609 -4.860 16.307 1.00 97.69 89 GLY A C 1
ATOM 642 O O . GLY A 1 89 ? -3.504 -3.748 16.827 1.00 97.69 89 GLY A O 1
ATOM 643 N N . GLY A 1 90 ? -4.670 -5.641 16.528 1.00 98.31 90 GLY A N 1
ATOM 644 C CA . GLY A 1 90 ? -5.762 -5.314 17.445 1.00 98.31 90 GLY A CA 1
ATOM 645 C C . GLY A 1 90 ? -6.812 -4.359 16.874 1.00 98.31 90 GLY A C 1
ATOM 646 O O . GLY A 1 90 ? -7.531 -3.720 17.647 1.00 98.31 90 GLY A O 1
ATOM 647 N N . ALA A 1 91 ? -6.897 -4.212 15.552 1.00 98.38 91 ALA A N 1
ATOM 648 C CA . ALA A 1 91 ? -8.046 -3.584 14.909 1.00 98.38 91 ALA A CA 1
ATOM 649 C C . ALA A 1 91 ? -9.226 -4.572 14.815 1.00 98.38 91 ALA A C 1
ATOM 651 O O . ALA A 1 91 ? -9.045 -5.784 14.715 1.00 98.38 91 ALA A O 1
ATOM 652 N N . ASP A 1 92 ? -10.440 -4.032 14.821 1.00 98.50 92 ASP A N 1
ATOM 653 C CA . ASP A 1 92 ? -11.675 -4.761 14.525 1.00 98.50 92 ASP A CA 1
ATOM 654 C C . ASP A 1 92 ? -11.938 -4.653 13.015 1.00 98.50 92 ASP A C 1
ATOM 656 O O . ASP A 1 92 ? -12.205 -3.553 12.514 1.00 98.50 92 ASP A O 1
ATOM 660 N N . VAL A 1 93 ? -11.751 -5.764 12.296 1.00 95.19 93 VAL A N 1
ATOM 661 C CA . VAL A 1 93 ? -11.762 -5.853 10.822 1.00 95.19 93 VAL A CA 1
ATOM 662 C C . VAL A 1 93 ? -12.819 -6.827 10.339 1.00 95.19 93 VAL A C 1
ATOM 664 O O . VAL A 1 93 ? -12.837 -7.964 10.859 1.00 95.19 93 VAL A O 1
#

Foldseek 3Di:
DDDDDQWDWDADPVRDIDIGNDDDDPPDDLVPFDDPPVCCVQAVVDAAPPGLHHGLSRDPDLLVQAPHEDDQDDDDPSSVVSVVRNVVSRHRD

Secondary structure (DSSP, 8-state):
----TT-EEEE-TTS-EEEES-------STT-----GGGGGG-TT---TTSS---GGG-S--GGGTT-B------SHHHHHHHHHHHHTT-B-

Sequence (93 aa):
MDSAGAGFVLRLEGGEEFEAAAVVVATGLGAHAYIPQRLRHLAPTGPGPQAPLSHTSQHMDLSRYAGRRVVVVGGGQSALESAALLHEGGADV

InterPro domains:
  IPR036188 FAD/NAD(P)-binding domain superfamily [G3DSA:3.50.50.60] (2-93)
  IPR036188 FAD/NAD(P)-binding domain superfamily [SSF51905] (4-93)

pLDDT: mean 89.99, std 11.94, range [40.53, 98.5]

Organism: Streptomyces cinnamoneus (NCBI:txid53446)